Protein AF-A0A432ID24-F1 (afdb_monomer_lite)

Structure (mmCIF, N/CA/C/O backbone):
data_AF-A0A432ID24-F1
#
_entry.id   AF-A0A432ID24-F1
#
loop_
_atom_site.group_PDB
_atom_site.id
_atom_site.type_symbol
_atom_site.label_atom_id
_atom_site.label_alt_id
_atom_site.label_comp_id
_atom_site.label_asym_id
_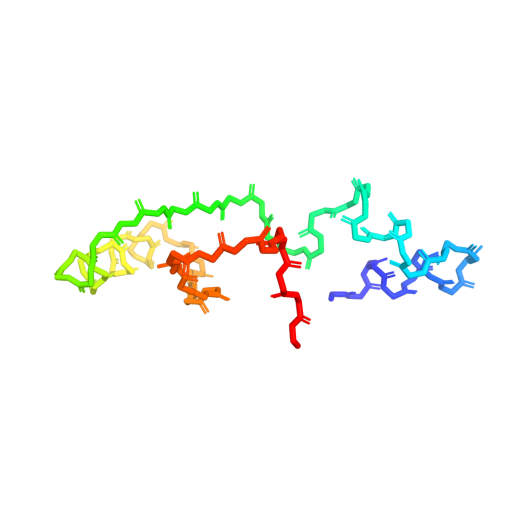atom_site.label_entity_id
_atom_site.label_seq_id
_atom_site.pdbx_PDB_ins_code
_atom_site.Cartn_x
_atom_site.Cartn_y
_atom_site.Cartn_z
_atom_site.occupancy
_atom_site.B_iso_or_equiv
_atom_site.auth_seq_id
_atom_site.auth_comp_id
_atom_site.auth_asym_id
_atom_site.auth_atom_id
_atom_site.pdbx_PDB_model_num
ATOM 1 N N . LEU A 1 1 ? 2.051 -8.830 -9.819 1.00 87.06 1 LEU A N 1
ATOM 2 C CA . LEU A 1 1 ? 1.019 -8.706 -10.883 1.00 87.06 1 LEU A CA 1
ATOM 3 C C . LEU A 1 1 ? 1.642 -8.964 -12.257 1.00 87.06 1 LEU A C 1
ATOM 5 O O . LEU A 1 1 ? 2.829 -8.677 -12.396 1.00 87.06 1 LEU A O 1
ATOM 9 N N . PRO A 1 2 ? 0.894 -9.487 -13.251 1.00 95.75 2 PRO A N 1
ATOM 10 C CA . PRO A 1 2 ? 1.434 -9.805 -14.580 1.00 95.75 2 PRO A CA 1
ATOM 11 C C . PRO A 1 2 ? 2.129 -8.625 -15.269 1.00 95.75 2 PRO A C 1
ATOM 13 O O . PRO A 1 2 ? 3.181 -8.812 -15.867 1.00 95.75 2 PRO A O 1
ATOM 16 N N . ILE A 1 3 ? 1.599 -7.407 -15.112 1.00 96.62 3 ILE A N 1
ATOM 17 C CA . ILE A 1 3 ? 2.165 -6.203 -15.735 1.00 96.62 3 ILE A CA 1
ATOM 18 C C . ILE A 1 3 ? 3.594 -5.895 -15.266 1.00 96.62 3 ILE A C 1
ATOM 20 O O . ILE A 1 3 ? 4.447 -5.578 -16.082 1.00 96.62 3 ILE A O 1
ATOM 24 N N . PHE A 1 4 ? 3.890 -6.049 -13.974 1.00 96.06 4 PHE A N 1
ATOM 25 C CA . PHE A 1 4 ? 5.236 -5.790 -13.454 1.00 96.06 4 PHE A CA 1
ATOM 26 C C . PHE A 1 4 ? 6.237 -6.847 -13.909 1.00 96.06 4 PHE A C 1
ATOM 28 O O . PHE A 1 4 ? 7.374 -6.514 -14.214 1.00 96.06 4 PHE A O 1
ATOM 35 N N . LYS A 1 5 ? 5.798 -8.109 -14.012 1.00 95.69 5 LYS A N 1
ATOM 36 C CA . LYS A 1 5 ? 6.624 -9.181 -14.585 1.00 95.69 5 LYS A CA 1
ATOM 37 C C . LYS A 1 5 ? 6.969 -8.881 -16.039 1.00 95.69 5 LYS A C 1
ATOM 39 O O . LYS A 1 5 ? 8.130 -8.931 -16.401 1.00 95.69 5 LYS A O 1
ATOM 44 N N . TYR A 1 6 ? 5.978 -8.454 -16.817 1.00 97.56 6 TYR A N 1
ATOM 45 C CA . TYR A 1 6 ? 6.185 -8.056 -18.204 1.00 97.56 6 TYR A CA 1
ATOM 46 C C . TYR A 1 6 ? 7.179 -6.893 -18.352 1.00 97.56 6 TYR A C 1
ATOM 48 O O . TYR A 1 6 ? 8.029 -6.929 -19.233 1.00 97.56 6 TYR A O 1
ATOM 56 N N . LEU A 1 7 ? 7.119 -5.879 -17.481 1.00 96.88 7 LEU A N 1
ATOM 57 C CA . LEU A 1 7 ? 8.095 -4.781 -17.493 1.00 96.88 7 LEU A CA 1
ATOM 58 C C . LEU A 1 7 ? 9.521 -5.265 -17.184 1.00 96.88 7 LEU A C 1
ATOM 60 O O . LEU A 1 7 ? 10.460 -4.842 -17.855 1.00 96.88 7 LEU A O 1
ATOM 64 N N . MET A 1 8 ? 9.681 -6.180 -16.225 1.00 96.56 8 MET A N 1
ATOM 65 C CA . MET A 1 8 ? 10.983 -6.794 -15.931 1.00 96.56 8 MET A CA 1
ATOM 66 C C . MET A 1 8 ? 11.493 -7.642 -17.102 1.00 96.56 8 MET A C 1
ATOM 68 O O . MET A 1 8 ? 12.658 -7.530 -17.472 1.00 96.56 8 MET A O 1
ATOM 72 N N . ASP A 1 9 ? 10.617 -8.412 -17.756 1.00 97.38 9 ASP A N 1
ATOM 73 C CA . ASP A 1 9 ? 10.962 -9.211 -18.942 1.00 97.38 9 ASP A CA 1
ATOM 74 C C . ASP A 1 9 ? 11.421 -8.338 -20.129 1.00 97.38 9 ASP A C 1
ATOM 76 O O . ASP A 1 9 ? 12.183 -8.794 -20.983 1.00 97.38 9 ASP A O 1
ATOM 80 N N . LEU A 1 10 ? 10.990 -7.071 -20.182 1.00 97.69 10 LEU A N 1
ATOM 81 C CA . LEU A 1 10 ? 11.449 -6.072 -21.155 1.00 97.69 10 LEU A CA 1
ATOM 82 C C . LEU A 1 10 ? 12.772 -5.384 -20.768 1.00 97.69 10 LEU A C 1
ATOM 84 O O . LEU A 1 10 ? 13.268 -4.562 -21.540 1.00 97.69 10 LEU A O 1
ATOM 88 N N . GLY A 1 11 ? 13.355 -5.720 -19.614 1.00 96.88 11 GLY A N 1
ATOM 89 C CA . GLY A 1 11 ? 14.674 -5.252 -19.182 1.00 96.88 11 GLY A CA 1
ATOM 90 C C . GLY A 1 11 ? 14.669 -4.157 -18.115 1.00 96.88 11 GLY A C 1
ATOM 91 O O . GLY A 1 11 ? 15.687 -3.493 -17.937 1.00 96.88 11 GLY A O 1
ATOM 92 N N . VAL A 1 12 ? 13.554 -3.931 -17.413 1.00 96.62 12 VAL A N 1
ATOM 93 C CA . VAL A 1 12 ? 13.554 -3.048 -16.236 1.00 96.62 12 VAL A CA 1
ATOM 94 C C . VAL A 1 12 ? 14.129 -3.800 -15.035 1.00 96.62 12 VAL A C 1
ATOM 96 O O . VAL A 1 12 ? 13.598 -4.834 -14.634 1.00 96.62 12 VAL A O 1
ATOM 99 N N . GLU A 1 13 ? 15.197 -3.263 -14.449 1.00 95.56 13 GLU A N 1
ATOM 100 C CA . GLU A 1 13 ? 15.835 -3.825 -13.255 1.00 95.56 13 GLU A CA 1
ATOM 101 C C . GLU A 1 13 ? 14.879 -3.846 -12.056 1.00 95.56 13 GLU A C 1
ATOM 103 O O . GLU A 1 13 ? 14.114 -2.905 -11.832 1.00 95.56 13 GLU A O 1
ATOM 108 N N . GLU A 1 14 ? 14.959 -4.889 -11.228 1.00 91.50 14 GLU A N 1
ATOM 109 C CA . GLU A 1 14 ? 14.076 -5.048 -10.064 1.00 91.50 14 GLU A CA 1
ATOM 110 C C . GLU A 1 14 ? 14.180 -3.866 -9.086 1.00 91.50 14 GLU A C 1
ATOM 112 O O . GLU A 1 14 ? 13.171 -3.399 -8.560 1.00 91.50 14 GLU A O 1
ATOM 117 N N . SER A 1 15 ? 15.380 -3.321 -8.869 1.00 91.69 15 SER A N 1
ATOM 118 C CA . SER A 1 15 ? 15.555 -2.134 -8.023 1.00 91.69 15 SER A CA 1
ATOM 119 C C . SER A 1 15 ? 14.789 -0.921 -8.557 1.00 91.69 15 SER A C 1
ATOM 121 O O . SER A 1 15 ? 14.219 -0.156 -7.780 1.00 91.69 15 SER A O 1
ATOM 123 N N . GLU A 1 16 ? 14.734 -0.771 -9.881 1.00 93.25 16 GLU A N 1
ATOM 124 C CA . GLU A 1 16 ? 14.009 0.312 -10.544 1.00 93.25 16 GLU A CA 1
ATOM 125 C C . GLU A 1 16 ? 12.495 0.087 -10.471 1.00 93.25 16 GLU A C 1
ATOM 127 O O . GLU A 1 16 ? 11.729 1.046 -10.341 1.00 93.25 16 GLU A O 1
ATOM 132 N N . MET A 1 17 ? 12.061 -1.181 -10.470 1.00 95.00 17 MET A N 1
ATOM 133 C CA . MET A 1 17 ? 10.661 -1.543 -10.256 1.00 95.00 17 MET A CA 1
ATOM 134 C C . MET A 1 17 ? 10.139 -0.994 -8.927 1.00 95.00 17 MET A C 1
ATOM 136 O O . MET A 1 17 ? 9.093 -0.346 -8.903 1.00 95.00 17 MET A O 1
ATOM 140 N N . TRP A 1 18 ? 10.897 -1.189 -7.844 1.00 90.00 18 TRP A N 1
ATOM 141 C CA . TRP A 1 18 ? 10.557 -0.689 -6.507 1.00 90.00 18 TRP A CA 1
ATOM 142 C C . TRP A 1 18 ? 10.742 0.825 -6.347 1.00 90.00 18 TRP A C 1
ATOM 144 O O . TRP A 1 18 ? 10.043 1.439 -5.544 1.00 90.00 18 TRP A O 1
ATOM 154 N N . GLY A 1 19 ? 11.670 1.434 -7.091 1.00 90.88 19 GLY A N 1
ATOM 155 C CA . GLY A 1 19 ? 11.912 2.880 -7.055 1.00 90.88 19 GLY A CA 1
ATOM 156 C C . GLY A 1 19 ? 10.902 3.712 -7.854 1.00 90.88 19 GLY A C 1
ATOM 157 O O . GLY A 1 19 ? 10.697 4.883 -7.540 1.00 90.88 19 GLY A O 1
ATOM 158 N N . THR A 1 20 ? 10.263 3.116 -8.867 1.00 93.44 20 THR A N 1
ATOM 159 C CA . THR A 1 20 ? 9.428 3.840 -9.844 1.00 93.44 20 THR A CA 1
ATOM 160 C C . THR A 1 20 ? 7.958 3.430 -9.821 1.00 93.44 20 THR A C 1
ATOM 162 O O . THR A 1 20 ? 7.082 4.266 -10.048 1.00 93.44 20 THR A O 1
ATOM 165 N N . PHE A 1 21 ? 7.653 2.155 -9.567 1.00 95.50 21 PHE A N 1
ATOM 166 C CA . PHE A 1 21 ? 6.294 1.628 -9.660 1.00 95.50 21 PHE A CA 1
ATOM 167 C C . PHE A 1 21 ? 5.738 1.260 -8.288 1.00 95.50 21 PHE A C 1
ATOM 169 O O . PHE A 1 21 ? 6.448 0.910 -7.355 1.00 95.50 21 PHE A O 1
ATOM 176 N N . ASN A 1 22 ? 4.413 1.284 -8.183 1.00 94.19 22 ASN A N 1
ATOM 177 C CA . ASN A 1 22 ? 3.707 0.991 -6.936 1.00 94.19 22 ASN A CA 1
ATOM 178 C C . ASN A 1 22 ? 3.692 -0.503 -6.554 1.00 94.19 22 ASN A C 1
ATOM 180 O O . ASN A 1 22 ? 3.222 -0.865 -5.479 1.00 94.19 22 ASN A O 1
ATOM 184 N N . MET A 1 23 ? 4.132 -1.380 -7.462 1.00 93.75 23 MET A N 1
ATOM 185 C CA . MET A 1 23 ? 4.192 -2.834 -7.284 1.00 93.75 23 MET A CA 1
ATOM 186 C C . MET A 1 23 ? 2.879 -3.494 -6.823 1.00 93.75 23 MET A C 1
ATOM 188 O O . MET A 1 23 ? 2.876 -4.614 -6.317 1.00 93.75 23 MET A O 1
ATOM 192 N N . GLY A 1 24 ? 1.741 -2.850 -7.098 1.00 92.50 24 GLY A N 1
ATOM 193 C CA . GLY A 1 24 ? 0.401 -3.340 -6.776 1.00 92.50 24 GLY A CA 1
ATOM 194 C C . GLY A 1 24 ? -0.237 -2.678 -5.557 1.00 92.50 24 GLY A C 1
ATOM 195 O O . GLY A 1 24 ? -1.390 -2.978 -5.270 1.00 92.50 24 GLY A O 1
ATOM 196 N N . VAL A 1 25 ? 0.461 -1.756 -4.885 1.00 93.19 25 VAL A N 1
ATOM 197 C CA . VAL A 1 25 ? -0.049 -1.016 -3.722 1.00 93.19 25 VAL A CA 1
ATOM 198 C C . VAL A 1 25 ? -0.168 0.463 -4.059 1.00 93.19 25 VAL A C 1
ATOM 200 O O . VAL A 1 25 ? 0.806 1.205 -4.013 1.00 93.19 25 VAL A O 1
ATOM 203 N N . GLY A 1 26 ? -1.373 0.909 -4.409 1.00 93.25 26 GLY A N 1
ATOM 204 C CA . GLY A 1 26 ? -1.619 2.315 -4.752 1.00 93.25 26 GLY A CA 1
ATOM 205 C C . GLY A 1 26 ? -1.748 3.247 -3.544 1.00 93.25 26 GLY A C 1
ATOM 206 O O . GLY A 1 26 ? -1.525 4.447 -3.678 1.00 93.25 26 GLY A O 1
ATOM 207 N N . PHE A 1 27 ? -2.115 2.711 -2.378 1.00 94.88 27 PHE A N 1
ATOM 208 C CA . PHE A 1 27 ? -2.394 3.499 -1.182 1.00 94.88 27 PHE A CA 1
ATOM 209 C C . PHE A 1 27 ? -2.017 2.732 0.086 1.00 94.88 27 PHE A C 1
ATOM 211 O O . PHE A 1 27 ? -2.197 1.517 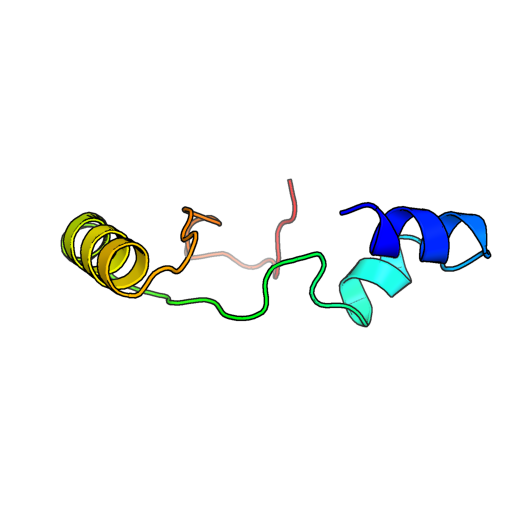0.156 1.00 94.88 27 PHE A O 1
ATOM 218 N N . ILE A 1 28 ? -1.504 3.448 1.088 1.00 95.50 28 ILE A N 1
ATOM 219 C CA . ILE A 1 28 ? -1.133 2.895 2.394 1.00 95.50 28 ILE A CA 1
ATOM 220 C C . ILE A 1 28 ? -1.814 3.726 3.477 1.00 95.50 28 ILE A C 1
ATOM 222 O O . ILE A 1 28 ? -1.705 4.951 3.488 1.00 95.50 28 ILE A O 1
ATOM 226 N N . ILE A 1 29 ? -2.476 3.042 4.409 1.00 96.00 29 ILE A N 1
ATOM 227 C CA . ILE A 1 29 ? -3.022 3.634 5.630 1.00 96.00 29 ILE A CA 1
ATOM 228 C C . ILE A 1 29 ? -2.146 3.191 6.797 1.00 96.00 29 ILE A C 1
ATOM 230 O O . ILE A 1 29 ? -1.915 1.999 6.988 1.00 96.00 29 ILE A O 1
ATOM 234 N N . VAL A 1 30 ? -1.671 4.157 7.583 1.00 95.94 30 VAL A N 1
ATOM 235 C CA . VAL A 1 30 ? -0.981 3.906 8.851 1.00 95.94 30 VAL A CA 1
ATOM 236 C C . VAL A 1 30 ? -1.964 4.215 9.972 1.00 95.94 30 VAL A C 1
ATOM 238 O O . VAL A 1 30 ? -2.407 5.353 10.100 1.00 95.94 30 VAL A O 1
ATOM 241 N N . ALA A 1 31 ? -2.307 3.201 10.759 1.00 95.81 31 ALA A N 1
ATOM 242 C CA . ALA A 1 31 ? -3.283 3.292 11.839 1.00 95.81 31 ALA A CA 1
ATOM 243 C C . ALA A 1 31 ? -2.829 2.470 13.049 1.00 95.81 31 ALA A C 1
ATOM 245 O O . ALA A 1 31 ? -1.868 1.695 12.962 1.00 95.81 31 ALA A O 1
ATOM 246 N N . SER A 1 32 ? -3.509 2.648 14.182 1.00 96.50 32 SER A N 1
ATOM 247 C CA . SER A 1 32 ? -3.254 1.831 15.364 1.00 96.50 32 SER A CA 1
ATOM 248 C C . SER A 1 32 ? -3.780 0.401 15.169 1.00 96.50 32 SER A C 1
ATOM 250 O O . SER A 1 32 ? -4.635 0.139 14.317 1.00 96.50 32 SER A O 1
ATOM 252 N N . LEU A 1 33 ? -3.267 -0.553 15.953 1.00 94.88 33 LEU A N 1
ATOM 253 C CA . LEU A 1 33 ? -3.702 -1.951 15.853 1.00 94.88 33 LEU A CA 1
ATOM 254 C C . LEU A 1 33 ? -5.180 -2.118 16.225 1.00 94.88 33 LEU A C 1
ATOM 256 O O . LEU A 1 33 ? -5.847 -2.995 15.686 1.00 94.88 33 LEU A O 1
ATOM 260 N N . GLU A 1 34 ? -5.688 -1.263 17.110 1.00 97.56 34 GLU A N 1
ATOM 261 C CA . GLU A 1 34 ? -7.080 -1.263 17.554 1.00 97.56 34 GLU A CA 1
ATOM 262 C C . GLU A 1 34 ? -8.050 -0.843 16.437 1.00 97.56 34 GLU A C 1
ATOM 264 O O . GLU A 1 34 ? -9.192 -1.295 16.416 1.00 97.56 34 GLU A O 1
ATOM 269 N N . GLU A 1 35 ? -7.609 -0.013 15.487 1.00 97.56 35 GLU A N 1
ATOM 270 C CA . GLU A 1 35 ? -8.440 0.466 14.371 1.00 97.56 35 GLU A CA 1
ATOM 271 C C . GLU A 1 35 ? -8.410 -0.466 13.148 1.00 97.56 35 GLU A C 1
ATOM 273 O O . GLU A 1 35 ? -9.278 -0.377 12.274 1.00 97.56 35 GLU A O 1
ATOM 278 N N . LYS A 1 36 ? -7.433 -1.381 13.084 1.00 96.06 36 LYS A N 1
ATOM 279 C CA . LYS A 1 36 ? -7.154 -2.238 11.922 1.00 96.06 36 LYS A CA 1
ATOM 280 C C . LYS A 1 36 ? -8.393 -2.956 11.391 1.00 96.06 36 LYS A C 1
ATOM 282 O O . LYS A 1 36 ? -8.694 -2.845 10.206 1.00 96.06 36 LYS A O 1
ATOM 287 N N . GLU A 1 37 ? -9.111 -3.692 12.238 1.00 97.25 37 GLU A N 1
ATOM 288 C CA . GLU A 1 37 ? -10.265 -4.494 11.802 1.00 97.25 37 GLU A CA 1
ATOM 289 C C . GLU A 1 37 ? -11.397 -3.623 11.240 1.00 97.25 37 GLU A C 1
ATOM 291 O O . GLU A 1 37 ? -12.001 -3.967 10.223 1.00 97.25 37 GLU A O 1
ATOM 296 N N . GLY A 1 38 ? -11.650 -2.464 11.857 1.00 98.31 38 GLY A N 1
ATOM 297 C CA . GLY A 1 38 ? -12.665 -1.518 11.392 1.00 98.31 38 GLY A CA 1
ATOM 298 C C . GLY A 1 38 ? -12.320 -0.917 10.029 1.00 98.31 38 GLY A C 1
ATOM 299 O O . GLY A 1 38 ? -13.184 -0.827 9.154 1.00 98.31 38 GLY A O 1
ATOM 300 N N . ILE A 1 39 ? -11.049 -0.560 9.826 1.00 98.00 39 ILE A N 1
ATOM 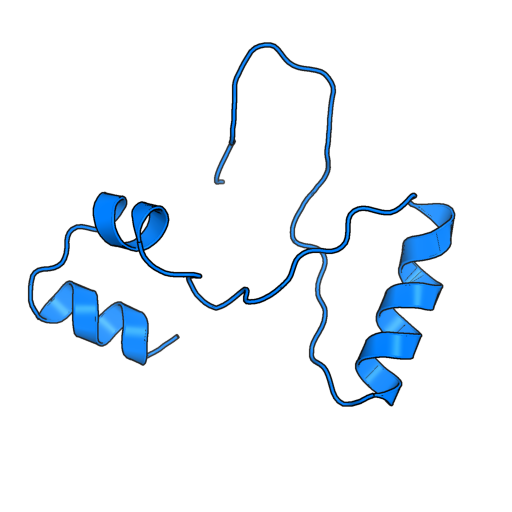301 C CA . ILE A 1 39 ? -10.550 -0.035 8.549 1.00 98.00 39 ILE A CA 1
ATOM 302 C C . ILE A 1 39 ? -10.656 -1.099 7.453 1.00 98.00 39 ILE A C 1
ATOM 304 O O . ILE A 1 39 ? -11.206 -0.817 6.391 1.00 98.00 39 ILE A O 1
ATOM 308 N N . MET A 1 40 ? -10.187 -2.322 7.722 1.00 97.50 40 MET A N 1
ATOM 309 C CA . MET A 1 40 ? -10.242 -3.442 6.774 1.00 97.50 40 MET A CA 1
ATOM 310 C C . MET A 1 40 ? -11.677 -3.702 6.308 1.00 97.50 40 MET A C 1
ATOM 312 O O . MET A 1 40 ? -11.945 -3.681 5.110 1.00 97.50 40 MET A O 1
ATOM 316 N N . LYS A 1 41 ? -12.618 -3.830 7.252 1.00 98.38 41 LYS A N 1
ATOM 317 C CA . LYS A 1 41 ? -14.039 -4.048 6.952 1.00 98.38 41 LYS A CA 1
ATOM 318 C C . LYS A 1 41 ? -14.640 -2.916 6.122 1.00 98.38 41 LYS A C 1
ATOM 320 O O . LYS A 1 41 ? -15.361 -3.175 5.168 1.00 98.38 41 LYS A O 1
ATOM 325 N N . THR A 1 42 ? -14.334 -1.666 6.469 1.00 98.38 42 THR A N 1
ATOM 326 C CA . THR A 1 42 ? -14.840 -0.498 5.731 1.00 98.38 42 THR A CA 1
ATOM 327 C C . THR A 1 42 ? -14.343 -0.502 4.286 1.00 98.38 42 THR A C 1
ATOM 329 O O . THR A 1 42 ? -15.114 -0.247 3.367 1.00 98.38 42 THR A O 1
ATOM 332 N N . LEU A 1 43 ? -13.064 -0.809 4.066 1.00 97.81 43 LEU A N 1
ATOM 333 C CA . LEU A 1 43 ? -12.479 -0.873 2.727 1.00 97.81 43 LEU A CA 1
ATOM 334 C C . LEU A 1 43 ? -13.062 -2.035 1.908 1.00 97.81 43 LEU A C 1
ATOM 336 O O . LEU A 1 43 ? -13.418 -1.834 0.750 1.00 97.81 43 LEU A O 1
ATOM 340 N N . GLU A 1 44 ? -13.241 -3.211 2.512 1.00 98.00 44 GLU A N 1
ATOM 341 C CA . GLU A 1 44 ? -13.918 -4.349 1.873 1.00 98.00 44 GLU A CA 1
ATOM 342 C C . GLU A 1 44 ? -15.370 -4.018 1.484 1.00 98.00 44 GLU A C 1
ATOM 344 O O . GLU A 1 44 ? -15.803 -4.336 0.377 1.00 98.00 44 GLU A O 1
ATOM 349 N N . GLU A 1 45 ? -16.123 -3.329 2.351 1.00 98.56 45 GLU A N 1
ATOM 350 C CA . GLU A 1 45 ? -17.496 -2.874 2.066 1.00 98.56 45 GLU A CA 1
ATOM 351 C C . GLU A 1 45 ? -17.558 -1.850 0.922 1.00 98.56 45 GLU A C 1
ATOM 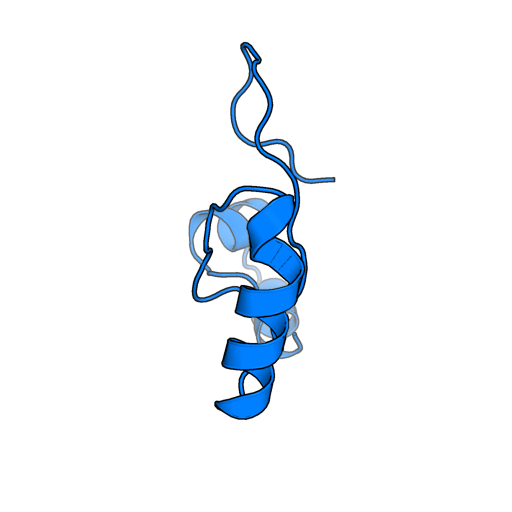353 O O . GLU A 1 45 ? -18.549 -1.795 0.191 1.00 98.56 45 GLU A O 1
ATOM 358 N N . LEU A 1 46 ? -16.493 -1.066 0.738 1.00 97.88 46 LEU A N 1
ATOM 359 C CA . LEU A 1 46 ? -16.324 -0.152 -0.393 1.00 97.88 46 LEU A CA 1
ATOM 360 C C . LEU A 1 46 ? -15.860 -0.859 -1.680 1.00 97.88 46 LEU A C 1
ATOM 362 O O . LEU A 1 46 ? -15.772 -0.213 -2.723 1.00 97.88 46 LEU A O 1
ATOM 366 N N . GLY A 1 47 ? -15.614 -2.172 -1.638 1.00 97.56 47 GLY A N 1
ATOM 367 C CA . GLY A 1 47 ? -15.181 -2.971 -2.786 1.00 97.56 47 GLY A CA 1
ATOM 368 C C . GLY A 1 47 ? -13.670 -2.975 -3.022 1.00 97.56 47 GLY A C 1
ATOM 369 O O . GLY A 1 47 ? -13.223 -3.441 -4.070 1.00 97.56 47 GLY A O 1
ATOM 370 N N . GLU A 1 48 ? -12.888 -2.476 -2.067 1.00 96.88 48 GLU A N 1
ATOM 371 C CA . GLU A 1 48 ? -11.430 -2.551 -2.101 1.00 96.88 48 GLU A CA 1
ATOM 3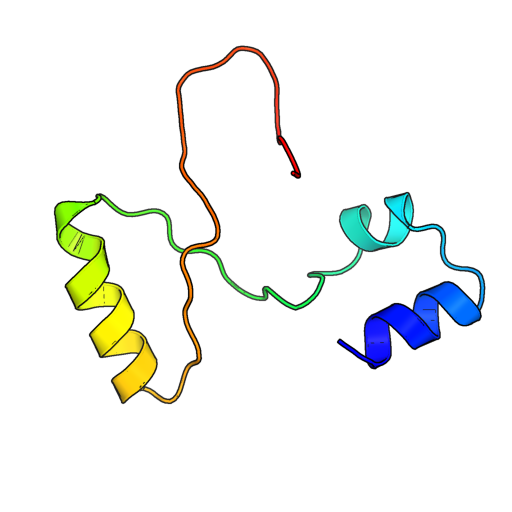72 C C . GLU A 1 48 ? -10.936 -3.919 -1.602 1.00 96.88 48 GLU A C 1
ATOM 374 O O . GLU A 1 48 ? -11.652 -4.664 -0.932 1.00 96.88 48 GLU A O 1
ATOM 379 N N . ALA A 1 49 ? -9.677 -4.249 -1.902 1.00 94.75 49 ALA A N 1
ATOM 380 C CA . ALA A 1 49 ? -9.014 -5.473 -1.441 1.00 94.75 49 ALA A CA 1
ATOM 381 C C . ALA A 1 49 ? -7.854 -5.137 -0.482 1.00 94.75 49 ALA A C 1
ATOM 383 O O . ALA A 1 49 ? -6.683 -5.282 -0.857 1.00 94.75 49 ALA A O 1
ATOM 384 N N . PRO A 1 50 ? -8.144 -4.622 0.729 1.00 96.75 50 PRO A N 1
ATOM 385 C CA . PRO A 1 50 ? -7.107 -4.224 1.670 1.00 96.75 50 PRO A CA 1
ATOM 386 C C . PRO A 1 50 ? -6.358 -5.445 2.215 1.00 96.75 50 PRO A C 1
ATOM 388 O O . PRO A 1 50 ? -6.894 -6.548 2.308 1.00 96.75 50 PRO A O 1
ATOM 391 N N . TYR A 1 51 ? -5.108 -5.242 2.617 1.00 95.44 51 TYR A N 1
ATOM 392 C CA . TYR A 1 51 ? -4.334 -6.234 3.355 1.00 95.44 51 TYR A CA 1
ATOM 393 C C . TYR A 1 51 ? -3.298 -5.547 4.240 1.00 95.44 51 TYR A C 1
ATOM 395 O O . TYR A 1 51 ? -2.897 -4.406 4.004 1.00 95.44 51 TYR A O 1
ATOM 403 N N . GLU A 1 52 ? -2.854 -6.247 5.278 1.00 94.75 52 G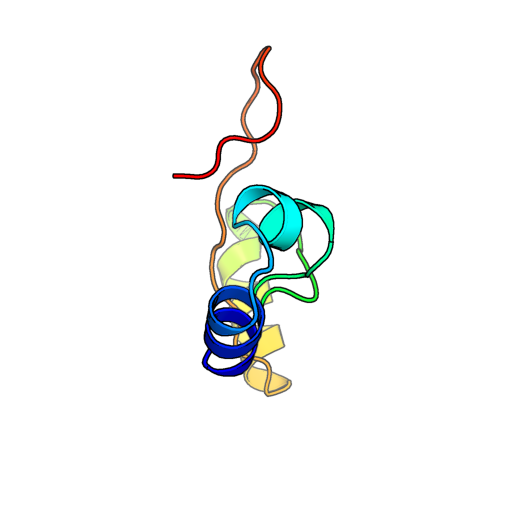LU A N 1
ATOM 404 C CA . GLU A 1 52 ? -1.777 -5.759 6.131 1.00 94.75 52 GLU A CA 1
ATOM 405 C C . GLU A 1 52 ? -0.440 -5.845 5.392 1.00 94.75 52 GLU A C 1
ATOM 407 O O . GLU A 1 52 ? 0.064 -6.934 5.120 1.00 94.75 52 GLU A O 1
ATOM 412 N N . ILE A 1 53 ? 0.137 -4.685 5.077 1.00 92.69 53 ILE A N 1
ATOM 413 C CA . ILE A 1 53 ? 1.432 -4.598 4.395 1.00 92.69 53 ILE A CA 1
ATOM 414 C C . ILE A 1 53 ? 2.621 -4.747 5.355 1.00 92.69 53 ILE A C 1
ATOM 416 O O . ILE A 1 53 ? 3.683 -5.214 4.954 1.00 92.69 53 ILE A O 1
ATOM 420 N N . GLY A 1 54 ? 2.462 -4.349 6.621 1.00 92.75 54 GLY A N 1
ATOM 421 C CA . GLY A 1 54 ? 3.532 -4.393 7.614 1.00 92.75 54 GLY A CA 1
ATOM 422 C C . GLY A 1 54 ? 3.270 -3.513 8.833 1.00 92.75 54 GLY A C 1
ATOM 423 O O . GLY A 1 54 ? 2.150 -3.068 9.073 1.00 92.75 54 GLY A O 1
ATOM 424 N N . VAL A 1 55 ? 4.332 -3.259 9.601 1.00 91.94 55 VAL A N 1
ATOM 425 C CA . VAL A 1 55 ? 4.294 -2.490 10.853 1.00 91.94 55 VAL A CA 1
ATOM 426 C C . VAL A 1 55 ? 5.355 -1.393 10.859 1.00 91.94 55 VAL A C 1
ATOM 428 O O . VAL A 1 55 ? 6.455 -1.572 10.336 1.00 91.94 55 VAL A O 1
ATOM 431 N N . VAL A 1 56 ? 5.046 -0.268 11.503 1.00 91.00 56 VAL A N 1
ATOM 432 C CA . VAL A 1 56 ? 6.016 0.801 11.770 1.00 91.00 56 VAL A CA 1
ATOM 433 C C . VAL A 1 56 ? 6.632 0.559 13.145 1.00 91.00 56 VAL A C 1
ATOM 435 O O . VAL A 1 56 ? 5.920 0.438 14.138 1.00 91.00 56 VAL A O 1
ATOM 438 N N . SER A 1 57 ? 7.961 0.490 13.217 1.00 88.69 57 SER A N 1
ATOM 439 C CA . SER A 1 57 ? 8.700 0.349 14.476 1.00 88.69 57 SER A CA 1
ATOM 440 C C . SER A 1 57 ? 9.825 1.377 14.566 1.00 88.69 57 SER A C 1
ATOM 442 O O . SER A 1 57 ? 10.279 1.915 13.558 1.00 88.69 57 SER A O 1
ATOM 444 N N . LYS A 1 58 ? 10.262 1.689 15.791 1.00 89.00 58 LYS A N 1
ATOM 445 C CA . LYS A 1 58 ? 11.388 2.601 16.014 1.00 89.00 58 LYS A CA 1
ATOM 446 C C . LYS A 1 58 ? 12.688 1.912 15.580 1.00 89.00 58 LYS A C 1
ATOM 448 O O . LYS A 1 58 ? 13.012 0.855 16.113 1.00 89.00 58 LYS A O 1
ATOM 453 N N . GLY A 1 59 ? 13.447 2.528 14.678 1.00 83.06 59 GLY A N 1
ATOM 454 C CA . GLY A 1 59 ? 14.724 2.003 14.188 1.00 83.06 59 GLY A CA 1
ATOM 455 C C . GLY A 1 59 ? 15.599 3.084 13.552 1.00 83.06 59 GLY A C 1
ATOM 456 O O . GLY A 1 59 ? 15.141 4.203 13.333 1.00 83.06 59 GLY A O 1
ATOM 457 N N . GLU A 1 60 ? 16.865 2.747 13.295 1.00 72.81 60 GLU A N 1
ATOM 458 C CA . GLU A 1 60 ? 17.849 3.640 12.651 1.00 72.81 60 GLU A CA 1
ATOM 459 C C . GLU A 1 60 ? 17.895 3.470 11.123 1.00 72.81 60 GLU A C 1
ATOM 461 O O . GLU A 1 60 ? 18.308 4.379 10.406 1.00 72.81 60 GLU A O 1
ATOM 466 N N . ASN A 1 61 ? 17.442 2.319 10.621 1.00 68.56 61 ASN A N 1
ATOM 467 C CA . ASN A 1 61 ? 17.413 1.999 9.197 1.00 68.56 61 ASN A CA 1
ATOM 468 C C . ASN A 1 61 ? 16.078 2.424 8.567 1.00 68.56 61 ASN A C 1
ATOM 470 O O . ASN A 1 61 ? 15.057 2.473 9.250 1.00 68.56 61 ASN A O 1
ATOM 474 N N . GLY A 1 62 ? 16.099 2.719 7.263 1.00 75.88 62 GLY A N 1
ATOM 475 C CA . GLY A 1 62 ? 14.919 3.094 6.480 1.00 75.88 62 GLY A CA 1
ATOM 476 C C . GLY A 1 62 ? 13.954 1.928 6.208 1.00 75.88 62 GLY A C 1
ATOM 477 O O . GLY A 1 62 ? 13.566 1.186 7.104 1.00 75.88 62 GLY A O 1
ATOM 478 N N . ILE A 1 63 ? 13.527 1.776 4.955 1.00 73.12 63 ILE A N 1
ATOM 479 C CA . ILE A 1 63 ? 12.540 0.763 4.549 1.00 73.12 63 ILE A CA 1
ATOM 480 C C . ILE A 1 63 ? 13.178 -0.636 4.546 1.00 73.12 63 ILE A C 1
ATOM 482 O O . ILE A 1 63 ? 14.206 -0.849 3.906 1.00 73.12 63 ILE A O 1
ATOM 486 N N . CYS A 1 64 ? 12.538 -1.601 5.213 1.00 72.00 64 CYS A N 1
ATOM 487 C CA . CYS A 1 64 ? 12.898 -3.020 5.167 1.00 72.00 64 CYS A CA 1
ATOM 488 C C . CYS A 1 64 ? 11.859 -3.790 4.343 1.00 72.00 64 CYS A C 1
ATOM 490 O O . CYS A 1 64 ? 10.770 -4.073 4.840 1.00 72.00 64 CYS A O 1
ATOM 492 N N . LEU A 1 65 ? 12.204 -4.142 3.105 1.00 67.06 65 LEU A N 1
ATOM 493 C CA . LEU A 1 65 ? 11.428 -5.073 2.282 1.00 67.06 65 LEU A CA 1
ATOM 494 C C . LEU A 1 65 ? 11.885 -6.502 2.628 1.00 67.06 65 LEU A C 1
ATOM 496 O O . LEU A 1 65 ? 13.086 -6.774 2.608 1.00 67.06 65 LEU A O 1
ATOM 500 N N . LYS A 1 66 ? 10.956 -7.381 3.015 1.00 57.66 66 LYS A N 1
ATOM 501 C CA . LYS A 1 66 ? 11.208 -8.809 3.270 1.00 57.66 66 LYS A CA 1
ATOM 502 C C . LYS A 1 66 ? 10.497 -9.667 2.239 1.00 57.66 66 LYS A C 1
ATOM 504 O O . LYS A 1 66 ? 9.364 -9.290 1.873 1.00 57.66 66 LYS A O 1
#

Sequence (66 aa):
LPIFKYLMDLGVEESEMWGTFNMGVGFIIVASLEEKEGIMKTLEELGEAPYEIGVVSKGENGICLK

Secondary structure (DSSP, 8-state):
-HHHHHHHHTT--HHHHHHHS-TT--------TTTHHHHHHHHHHTT------------SS-----

Radius of gyration: 15.13 Å; chains: 1; bounding box: 35×14×39 Å

Foldseek 3Di:
DVVLVVVVVVPDDPVVCVVPHPVPPPDDDDDDPVCVVVVCVVCVVVVHDDDDPDDDDDDDDDDDDD

pLDDT: mean 92.24, std 8.53, range [57.66, 98.56]